Protein AF-A0A2M8PQE8-F1 (afdb_monomer_lite)

Radius of gyration: 11.91 Å; chains: 1; bounding box: 37×22×24 Å

pLDDT: mean 79.81, std 13.6, range [43.19, 91.56]

Sequence (70 aa):
MSEHNALIESNTGKSIQEWYHILDTCNVRLRNPDAIVDYLLDEYQLDMNCAILIATGYNVVRRHDFTDDD

Structure (mmCIF, N/CA/C/O backbone):
data_AF-A0A2M8PQE8-F1
#
_entry.id   AF-A0A2M8PQE8-F1
#
loop_
_atom_site.group_PDB
_atom_site.id
_atom_site.type_symbol
_atom_site.label_atom_id
_atom_site.label_alt_id
_atom_site.label_comp_id
_atom_site.label_asym_id
_atom_site.label_entity_id
_atom_site.label_seq_id
_atom_site.pdbx_PDB_ins_code
_atom_site.Cartn_x
_atom_site.Cartn_y
_atom_site.Cartn_z
_atom_site.occupancy
_atom_site.B_iso_or_equiv
_atom_site.auth_seq_id
_atom_site.auth_comp_id
_atom_site.auth_asym_id
_atom_site.auth_atom_id
_atom_site.pdbx_PDB_model_num
ATOM 1 N N . MET A 1 1 ? 6.303 13.151 14.108 1.00 51.50 1 MET A N 1
ATOM 2 C CA . MET A 1 1 ? 5.495 12.154 13.375 1.00 51.50 1 MET A CA 1
ATOM 3 C C . MET A 1 1 ? 4.337 12.895 12.737 1.00 51.50 1 MET A C 1
ATOM 5 O O . MET A 1 1 ? 3.630 13.582 13.458 1.00 51.50 1 MET A O 1
ATOM 9 N N . SER A 1 2 ? 4.255 12.894 11.404 1.00 63.22 2 SER A N 1
ATOM 10 C CA . SER A 1 2 ? 3.326 13.739 10.636 1.00 63.22 2 SER A CA 1
ATOM 11 C C . SER A 1 2 ? 1.897 13.180 10.707 1.00 63.22 2 SER A C 1
ATOM 13 O O . SER A 1 2 ? 1.735 11.962 10.708 1.00 63.22 2 SER A O 1
ATOM 15 N N . GLU A 1 3 ? 0.878 14.045 10.758 1.00 73.88 3 GLU A N 1
ATOM 16 C CA . GLU A 1 3 ? -0.560 13.705 10.866 1.00 73.88 3 GLU A CA 1
ATOM 17 C C . GLU A 1 3 ? -1.029 12.663 9.829 1.00 73.88 3 GLU A C 1
ATOM 19 O O . GLU A 1 3 ? -1.926 11.864 10.092 1.00 73.88 3 GLU A O 1
ATOM 24 N N . HIS A 1 4 ? -0.349 12.597 8.685 1.00 73.19 4 HIS A N 1
ATOM 25 C CA . HIS A 1 4 ? -0.560 11.606 7.631 1.00 73.19 4 HIS A CA 1
ATOM 26 C C . HIS A 1 4 ? -0.379 10.152 8.097 1.00 73.19 4 HIS A C 1
ATOM 28 O O . HIS A 1 4 ? -1.135 9.282 7.675 1.00 73.19 4 HIS A O 1
ATOM 34 N N . ASN A 1 5 ? 0.567 9.873 9.002 1.00 77.12 5 ASN A N 1
ATOM 35 C CA . ASN A 1 5 ? 0.807 8.506 9.479 1.00 77.12 5 ASN A CA 1
ATOM 36 C C . ASN A 1 5 ? -0.365 8.000 10.330 1.00 77.12 5 ASN A C 1
ATOM 38 O O . ASN A 1 5 ? -0.764 6.848 10.196 1.00 77.12 5 ASN A O 1
ATOM 42 N N . ALA A 1 6 ? -0.942 8.879 11.155 1.00 79.88 6 ALA A N 1
ATOM 43 C CA . ALA A 1 6 ? -2.103 8.553 11.977 1.00 79.88 6 ALA A CA 1
ATOM 44 C C . ALA A 1 6 ? -3.362 8.339 11.121 1.00 79.88 6 ALA A C 1
ATOM 46 O O . ALA A 1 6 ? -4.168 7.460 11.414 1.00 79.88 6 ALA A O 1
ATOM 47 N N . LEU A 1 7 ? -3.514 9.103 10.032 1.00 82.19 7 LEU A N 1
ATOM 48 C CA . LEU A 1 7 ? -4.600 8.910 9.068 1.00 82.19 7 LEU A CA 1
ATOM 49 C C . LEU A 1 7 ? -4.496 7.562 8.348 1.00 82.19 7 LEU A C 1
ATOM 51 O O . LEU A 1 7 ? -5.506 6.877 8.206 1.00 82.19 7 LEU A O 1
ATOM 55 N N . ILE A 1 8 ? -3.296 7.160 7.924 1.00 85.00 8 ILE A N 1
ATOM 56 C CA . ILE A 1 8 ? -3.078 5.858 7.279 1.00 85.00 8 ILE A CA 1
ATOM 57 C C . ILE A 1 8 ? -3.377 4.728 8.264 1.00 85.00 8 ILE A C 1
ATOM 59 O O . ILE A 1 8 ? -4.116 3.805 7.934 1.00 85.00 8 ILE A O 1
ATOM 63 N N . GLU A 1 9 ? -2.880 4.815 9.494 1.00 87.69 9 GLU A N 1
ATOM 64 C CA . GLU A 1 9 ? -3.124 3.792 10.511 1.00 87.69 9 GLU A CA 1
ATOM 65 C C . GLU A 1 9 ? -4.609 3.680 10.873 1.00 87.69 9 GLU A 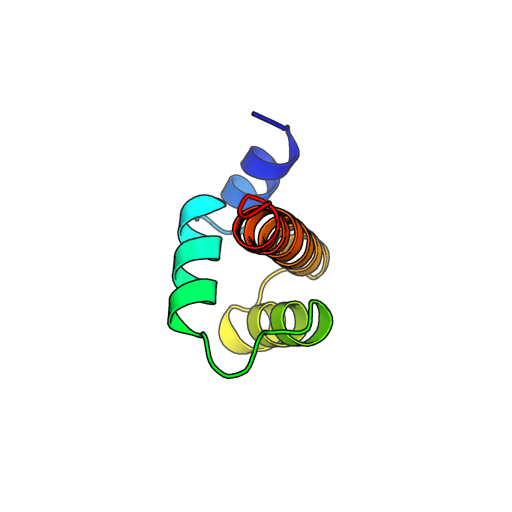C 1
ATOM 67 O O . GLU A 1 9 ? -5.156 2.580 10.917 1.00 87.69 9 GLU A O 1
ATOM 72 N N . SER A 1 10 ? -5.301 4.812 11.012 1.00 85.12 10 SER A N 1
ATOM 73 C CA . SER A 1 10 ? -6.738 4.834 11.287 1.00 85.12 10 SER A CA 1
ATOM 74 C C . SER A 1 10 ? -7.596 4.293 10.138 1.00 85.12 10 SER A C 1
ATOM 76 O O . SER A 1 10 ? -8.673 3.767 10.408 1.00 85.12 10 SER A O 1
ATOM 78 N N . ASN A 1 11 ? -7.178 4.447 8.877 1.00 84.75 11 ASN A N 1
ATOM 79 C CA . ASN A 1 11 ? -7.949 3.980 7.715 1.00 84.75 11 ASN A CA 1
ATOM 80 C C . ASN A 1 11 ? -7.615 2.543 7.308 1.00 84.75 11 ASN A C 1
ATOM 82 O O . ASN A 1 11 ? -8.463 1.845 6.764 1.00 84.75 11 ASN A O 1
ATOM 86 N N . THR A 1 12 ? -6.381 2.103 7.547 1.00 86.56 12 THR A N 1
ATOM 87 C CA . THR A 1 12 ? -5.876 0.817 7.047 1.00 86.56 12 THR A CA 1
ATOM 88 C C . THR A 1 12 ? -5.672 -0.224 8.146 1.00 86.56 12 THR A C 1
ATOM 90 O O . THR A 1 12 ? -5.458 -1.399 7.853 1.00 86.56 12 THR A O 1
ATOM 93 N N . GLY A 1 13 ? -5.711 0.192 9.416 1.00 88.62 13 GLY A N 1
ATOM 94 C CA . GLY A 1 13 ? -5.436 -0.668 10.569 1.00 88.62 13 GLY A CA 1
ATOM 95 C C . GLY A 1 13 ? -3.976 -1.121 10.675 1.00 88.62 13 GLY A C 1
ATOM 96 O O . GLY A 1 13 ? -3.678 -2.006 11.474 1.00 88.62 13 GLY A O 1
ATOM 97 N N . LYS A 1 14 ? -3.077 -0.554 9.861 1.00 89.31 14 LYS A N 1
ATOM 98 C CA . LYS A 1 14 ? -1.645 -0.863 9.822 1.00 89.31 14 LYS A CA 1
ATOM 99 C C . LYS A 1 14 ? -0.825 0.410 9.882 1.00 89.31 14 LYS A C 1
ATOM 101 O O . LYS A 1 14 ? -1.166 1.415 9.257 1.00 89.31 14 LYS A O 1
ATOM 106 N N . SER A 1 15 ? 0.292 0.344 10.590 1.00 90.69 15 SER A N 1
ATOM 107 C CA . SER A 1 15 ? 1.254 1.439 10.607 1.00 90.69 15 SER A CA 1
ATOM 108 C C . SER A 1 15 ? 1.876 1.649 9.221 1.00 90.69 15 SER A C 1
ATOM 110 O O . SER A 1 15 ? 1.961 0.737 8.392 1.00 90.69 15 SER A O 1
ATOM 112 N N . ILE A 1 16 ? 2.367 2.862 8.963 1.00 87.00 16 ILE A N 1
ATOM 113 C CA . ILE A 1 16 ? 3.051 3.169 7.700 1.00 87.00 16 ILE A CA 1
ATOM 114 C C . ILE A 1 16 ? 4.311 2.307 7.503 1.00 87.00 16 ILE A C 1
ATOM 116 O O . ILE A 1 16 ? 4.624 1.913 6.382 1.00 87.00 16 ILE A O 1
ATOM 120 N N . GLN A 1 17 ? 5.010 1.957 8.589 1.00 87.75 17 GLN A N 1
ATOM 121 C CA . GLN A 1 17 ? 6.189 1.092 8.536 1.00 87.75 17 GLN A CA 1
ATOM 122 C C . GLN A 1 17 ? 5.839 -0.338 8.111 1.00 87.75 17 GLN A C 1
ATOM 124 O O . GLN A 1 17 ? 6.583 -0.939 7.337 1.00 87.75 17 GLN A O 1
ATOM 129 N N . GLU A 1 18 ? 4.707 -0.880 8.569 1.00 90.19 18 GLU A N 1
ATOM 130 C CA . GLU A 1 18 ? 4.230 -2.191 8.115 1.00 90.19 18 GLU A CA 1
ATOM 131 C C . GLU A 1 18 ? 3.917 -2.187 6.619 1.00 90.19 18 GLU A C 1
ATOM 133 O O . GLU A 1 18 ? 4.288 -3.126 5.916 1.00 90.19 18 GLU A O 1
ATOM 138 N N . TRP A 1 19 ? 3.290 -1.120 6.112 1.00 90.56 19 TRP A N 1
ATOM 139 C CA . TRP A 1 19 ? 3.041 -0.977 4.677 1.00 90.56 19 TRP A CA 1
ATOM 140 C C . TRP A 1 19 ? 4.330 -0.951 3.868 1.00 90.56 19 TRP A C 1
ATOM 142 O O . TRP A 1 19 ? 4.427 -1.632 2.850 1.00 90.56 19 TRP A O 1
ATOM 152 N N . TYR A 1 20 ? 5.344 -0.224 4.332 1.00 88.44 20 TYR A N 1
ATOM 153 C CA . TYR A 1 20 ? 6.639 -0.208 3.656 1.00 88.44 20 TYR A CA 1
ATOM 154 C C . TYR A 1 20 ? 7.295 -1.583 3.655 1.00 88.44 20 TYR A C 1
ATOM 156 O O . TYR A 1 20 ? 7.825 -1.987 2.625 1.00 88.44 20 TYR A O 1
ATOM 164 N N . HIS A 1 21 ? 7.206 -2.329 4.758 1.00 88.25 21 HIS A N 1
ATOM 165 C CA . HIS A 1 21 ? 7.726 -3.692 4.814 1.00 88.25 21 HIS A CA 1
ATOM 166 C C . HIS A 1 21 ? 7.018 -4.617 3.814 1.00 88.25 21 HIS A C 1
ATOM 168 O O . HIS A 1 21 ? 7.680 -5.351 3.084 1.00 88.25 21 HIS A O 1
ATOM 174 N N . ILE A 1 22 ? 5.686 -4.537 3.720 1.00 88.62 22 ILE A N 1
ATOM 175 C CA . ILE A 1 22 ? 4.902 -5.271 2.71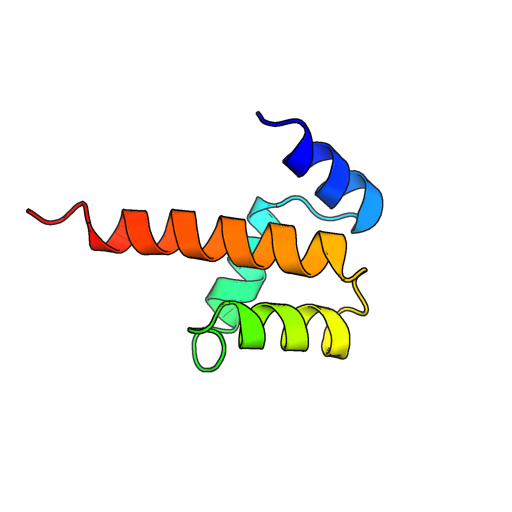5 1.00 88.62 22 ILE A CA 1
ATOM 176 C C . ILE A 1 22 ? 5.405 -4.933 1.307 1.00 88.62 22 ILE A C 1
ATOM 178 O O . ILE A 1 22 ? 5.754 -5.835 0.546 1.00 88.62 22 ILE A O 1
ATOM 182 N N . LEU A 1 23 ? 5.517 -3.646 0.977 1.00 86.62 23 LEU A N 1
ATOM 183 C CA . LEU A 1 23 ? 5.973 -3.201 -0.341 1.00 86.62 23 LEU A CA 1
ATOM 184 C C . LEU A 1 23 ? 7.396 -3.672 -0.665 1.00 86.62 23 LEU A C 1
ATOM 186 O O . LEU A 1 23 ? 7.664 -4.069 -1.801 1.00 86.62 23 LEU A O 1
ATOM 190 N N . ASP A 1 24 ? 8.282 -3.711 0.329 1.00 85.06 24 ASP A N 1
ATOM 191 C CA . ASP A 1 24 ? 9.650 -4.200 0.158 1.00 85.06 24 ASP A CA 1
ATOM 192 C C . ASP A 1 24 ? 9.706 -5.711 -0.094 1.00 85.06 24 ASP A C 1
ATOM 194 O O . ASP A 1 24 ? 10.509 -6.172 -0.908 1.00 85.06 24 ASP A O 1
ATOM 198 N N . THR A 1 25 ? 8.808 -6.495 0.517 1.00 82.38 25 THR A N 1
ATOM 199 C CA . THR A 1 25 ? 8.676 -7.931 0.204 1.00 82.38 25 THR A CA 1
ATOM 200 C C . THR A 1 25 ? 8.117 -8.181 -1.200 1.00 82.38 25 THR A C 1
ATOM 202 O O . THR A 1 25 ? 8.458 -9.181 -1.832 1.00 82.38 25 THR A O 1
ATOM 205 N N . CYS A 1 26 ? 7.342 -7.242 -1.749 1.00 76.31 26 CYS A N 1
ATOM 206 C CA . CYS A 1 26 ? 6.791 -7.310 -3.106 1.00 76.31 26 CYS A CA 1
ATOM 207 C C . CYS A 1 26 ? 7.781 -6.865 -4.212 1.00 76.31 26 CYS A C 1
ATOM 209 O O . CYS A 1 26 ? 7.381 -6.755 -5.374 1.00 76.31 26 CYS A O 1
ATOM 211 N N . ASN A 1 27 ? 9.060 -6.651 -3.853 1.00 64.50 27 ASN A N 1
ATOM 212 C CA . ASN A 1 27 ? 10.230 -6.044 -4.531 1.00 64.50 27 ASN A CA 1
ATOM 213 C C . ASN A 1 27 ? 10.359 -6.059 -6.080 1.00 64.50 27 ASN A C 1
ATOM 215 O O . ASN A 1 27 ? 11.165 -5.316 -6.638 1.00 64.50 27 ASN A O 1
ATOM 219 N N . VAL A 1 28 ? 9.620 -6.881 -6.825 1.00 52.00 28 VAL A N 1
ATOM 220 C CA . VAL A 1 28 ? 9.883 -7.117 -8.258 1.00 52.00 28 VAL A CA 1
ATOM 221 C C . VAL A 1 28 ? 8.981 -6.301 -9.196 1.00 52.00 28 VAL A C 1
ATOM 223 O O . VAL A 1 28 ? 9.374 -6.057 -10.335 1.00 52.00 28 VAL A O 1
ATOM 226 N N . ARG A 1 29 ? 7.810 -5.813 -8.756 1.00 55.44 29 ARG A N 1
ATOM 227 C CA . ARG A 1 29 ? 6.846 -5.129 -9.657 1.00 55.44 29 ARG A CA 1
ATOM 228 C C . ARG A 1 29 ? 6.535 -3.668 -9.329 1.00 55.44 29 ARG A C 1
ATOM 230 O O . ARG A 1 29 ? 5.967 -2.973 -10.163 1.00 55.44 29 ARG A O 1
ATOM 237 N N . LEU A 1 30 ? 6.958 -3.174 -8.169 1.00 66.25 30 LEU A N 1
ATOM 238 C CA . LEU A 1 30 ? 6.444 -1.928 -7.595 1.00 66.25 30 LEU A CA 1
ATOM 239 C C . LEU A 1 30 ? 7.463 -0.774 -7.608 1.00 66.25 30 LEU A C 1
ATOM 241 O O . LEU A 1 30 ? 7.567 -0.007 -6.659 1.00 66.25 30 LEU A O 1
ATOM 245 N N . ARG A 1 31 ? 8.264 -0.651 -8.678 1.00 68.38 31 ARG A N 1
ATOM 246 C CA . ARG A 1 31 ? 9.244 0.453 -8.810 1.00 68.38 31 ARG A CA 1
ATOM 247 C C . ARG A 1 31 ? 8.622 1.787 -9.234 1.00 68.38 31 ARG A C 1
ATOM 249 O O . ARG A 1 31 ? 9.290 2.810 -9.131 1.00 68.38 31 ARG A O 1
ATOM 256 N N . ASN A 1 32 ? 7.389 1.775 -9.738 1.00 78.00 32 ASN A N 1
ATOM 257 C CA . ASN A 1 32 ? 6.648 2.986 -10.079 1.00 78.00 32 ASN A CA 1
ATOM 258 C C . ASN A 1 32 ? 5.627 3.276 -8.961 1.00 78.00 32 ASN A C 1
ATOM 260 O O . ASN A 1 32 ? 4.902 2.343 -8.603 1.00 78.00 32 ASN A O 1
ATOM 264 N N . PRO A 1 33 ? 5.532 4.509 -8.418 1.00 81.56 33 PRO A N 1
ATOM 265 C CA . PRO A 1 33 ? 4.422 4.913 -7.550 1.00 81.56 33 PRO A CA 1
ATOM 266 C C . PRO A 1 33 ? 3.050 4.488 -8.075 1.00 81.56 33 PRO A C 1
ATOM 268 O O . PRO A 1 33 ? 2.2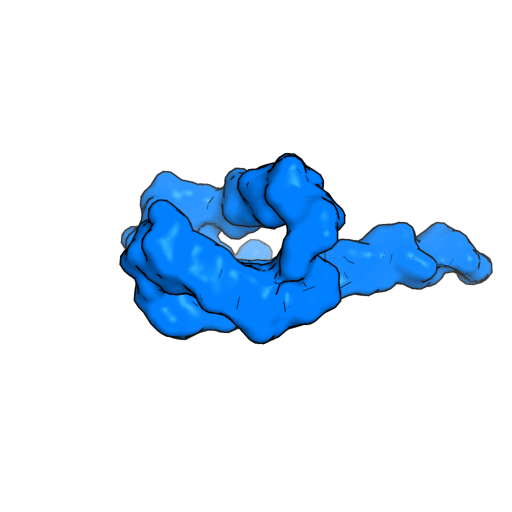66 3.973 -7.287 1.00 81.56 33 PRO A O 1
ATOM 271 N N . ASP A 1 34 ? 2.787 4.599 -9.380 1.00 85.94 34 ASP A N 1
ATOM 272 C CA . ASP A 1 34 ? 1.486 4.202 -9.942 1.00 85.94 34 ASP A CA 1
ATOM 273 C C . ASP A 1 34 ? 1.225 2.699 -9.766 1.00 85.94 34 ASP A C 1
ATOM 275 O O . ASP A 1 34 ? 0.151 2.296 -9.342 1.00 85.94 34 ASP A O 1
ATOM 279 N N . ALA A 1 35 ? 2.247 1.862 -9.981 1.00 87.56 35 ALA A N 1
ATOM 280 C CA . ALA A 1 35 ? 2.132 0.417 -9.788 1.00 87.56 35 ALA A CA 1
ATOM 281 C C . ALA A 1 35 ? 1.935 0.043 -8.309 1.00 87.56 35 ALA A C 1
ATOM 283 O O . ALA A 1 35 ? 1.255 -0.937 -8.011 1.00 87.56 35 ALA A O 1
ATOM 284 N N . ILE A 1 36 ? 2.526 0.810 -7.382 1.00 88.50 36 ILE A N 1
ATOM 285 C CA . ILE A 1 36 ? 2.270 0.657 -5.942 1.00 88.50 36 ILE A CA 1
ATOM 286 C C . ILE A 1 36 ? 0.813 0.996 -5.634 1.00 88.50 36 ILE A C 1
ATOM 288 O O . ILE A 1 36 ? 0.170 0.248 -4.904 1.00 88.50 36 ILE A O 1
ATOM 292 N N . VAL A 1 37 ? 0.295 2.100 -6.179 1.00 90.94 37 VAL A N 1
ATOM 293 C CA . VAL A 1 37 ? -1.102 2.501 -5.978 1.00 90.94 37 VAL A CA 1
ATOM 294 C C . VAL A 1 37 ? -2.040 1.417 -6.501 1.00 90.94 37 VAL A C 1
ATOM 296 O O . VAL A 1 37 ? -2.861 0.940 -5.726 1.00 90.94 37 VAL A O 1
ATOM 299 N N . ASP A 1 38 ? -1.862 0.960 -7.741 1.00 90.56 38 ASP A N 1
ATOM 300 C CA . ASP A 1 38 ? -2.691 -0.097 -8.336 1.00 90.56 38 ASP A CA 1
ATOM 301 C C . ASP A 1 38 ? -2.673 -1.377 -7.488 1.00 90.56 38 ASP A C 1
ATOM 303 O O . ASP A 1 38 ? -3.718 -1.935 -7.171 1.00 90.56 38 ASP A O 1
ATOM 307 N N . TYR A 1 39 ? -1.495 -1.804 -7.023 1.00 89.25 39 TYR A N 1
ATOM 308 C CA . TYR A 1 39 ? -1.360 -2.970 -6.146 1.00 89.25 39 TYR A CA 1
ATOM 309 C C . TYR A 1 39 ? -2.103 -2.805 -4.811 1.00 89.25 39 TYR A C 1
ATOM 311 O O . TYR A 1 39 ? -2.764 -3.728 -4.339 1.00 89.25 39 TYR A O 1
ATOM 319 N N . LEU A 1 40 ? -2.006 -1.628 -4.193 1.00 90.81 40 LEU A N 1
ATOM 320 C CA . LEU A 1 40 ? -2.676 -1.319 -2.930 1.00 90.81 40 LEU A CA 1
ATOM 321 C C . LEU A 1 40 ? -4.204 -1.234 -3.083 1.00 90.81 40 LEU A C 1
ATOM 323 O O . LEU A 1 40 ? -4.932 -1.591 -2.154 1.00 90.81 40 LEU A O 1
ATOM 327 N N . LEU A 1 41 ? -4.689 -0.792 -4.243 1.00 91.56 41 LEU A N 1
ATOM 328 C CA . LEU A 1 41 ? -6.111 -0.786 -4.579 1.00 91.56 41 LEU A CA 1
ATOM 329 C C . LEU A 1 41 ? -6.633 -2.199 -4.862 1.00 91.56 41 LEU A C 1
ATOM 331 O O . LEU A 1 41 ? -7.659 -2.587 -4.311 1.00 91.56 41 LEU A O 1
ATOM 335 N N . ASP A 1 42 ? -5.927 -2.977 -5.680 1.00 90.62 42 ASP A N 1
ATOM 336 C CA . ASP A 1 42 ? -6.412 -4.277 -6.151 1.00 90.62 42 ASP A CA 1
ATOM 337 C C . ASP A 1 42 ? -6.302 -5.366 -5.075 1.00 90.62 42 ASP A C 1
ATOM 339 O O . ASP A 1 42 ? -7.270 -6.082 -4.809 1.00 90.62 42 ASP A O 1
ATOM 343 N N . GLU A 1 43 ? -5.145 -5.483 -4.418 1.00 89.81 43 GLU A N 1
ATOM 344 C CA . GLU A 1 43 ? -4.873 -6.583 -3.481 1.00 89.81 43 GLU A CA 1
ATOM 345 C C . GLU A 1 43 ? -5.340 -6.269 -2.056 1.00 89.81 43 GLU A C 1
ATOM 347 O O . GLU A 1 43 ? -5.777 -7.162 -1.328 1.00 89.81 43 GLU A O 1
ATOM 352 N N . TYR A 1 44 ? -5.264 -4.998 -1.650 1.00 88.69 44 TYR A N 1
ATOM 353 C CA . TYR A 1 44 ? -5.598 -4.569 -0.287 1.00 88.69 44 TYR A CA 1
ATOM 354 C C . TYR A 1 44 ? -6.879 -3.741 -0.193 1.00 88.69 44 TYR A C 1
ATOM 356 O O . TYR A 1 44 ? -7.288 -3.421 0.924 1.00 88.69 44 TYR A O 1
ATOM 364 N N . GLN A 1 45 ? -7.525 -3.420 -1.322 1.00 90.88 45 GLN A N 1
ATOM 365 C CA . GLN A 1 45 ? -8.784 -2.663 -1.368 1.00 90.88 45 GLN A CA 1
ATOM 366 C C . GLN A 1 45 ? -8.723 -1.353 -0.575 1.00 90.88 45 GLN A C 1
ATOM 368 O O . GLN A 1 45 ? -9.693 -0.945 0.067 1.00 90.88 45 GLN A O 1
ATOM 373 N N . LEU A 1 46 ? -7.557 -0.706 -0.586 1.00 90.31 46 LEU A N 1
ATOM 374 C CA . LEU A 1 46 ? -7.361 0.554 0.113 1.00 90.31 46 LEU A CA 1
ATOM 375 C C . LEU A 1 46 ? -8.116 1.694 -0.570 1.00 90.31 46 LEU A C 1
ATOM 377 O O . LEU A 1 46 ? -8.381 1.668 -1.769 1.00 90.31 46 LEU A O 1
ATOM 381 N N . ASP A 1 47 ? -8.421 2.741 0.197 1.00 90.75 47 ASP A N 1
ATOM 382 C CA . ASP A 1 47 ? -8.871 3.999 -0.392 1.00 90.75 47 ASP A CA 1
ATOM 383 C C . ASP A 1 47 ? -7.750 4.622 -1.240 1.00 90.75 47 ASP A C 1
ATOM 385 O O . ASP A 1 47 ? -6.576 4.601 -0.849 1.00 90.75 47 ASP A O 1
ATOM 389 N N . MET A 1 48 ? -8.127 5.241 -2.362 1.00 91.00 48 MET A N 1
ATOM 390 C CA . MET A 1 48 ? -7.205 5.898 -3.295 1.00 91.00 48 MET A CA 1
ATOM 391 C C . MET A 1 48 ? -6.260 6.872 -2.588 1.00 91.00 48 MET A C 1
ATOM 393 O O . MET A 1 48 ? -5.061 6.895 -2.871 1.00 91.00 48 MET A O 1
ATOM 397 N N . ASN A 1 49 ? -6.763 7.654 -1.631 1.00 89.88 49 ASN A N 1
ATOM 398 C CA .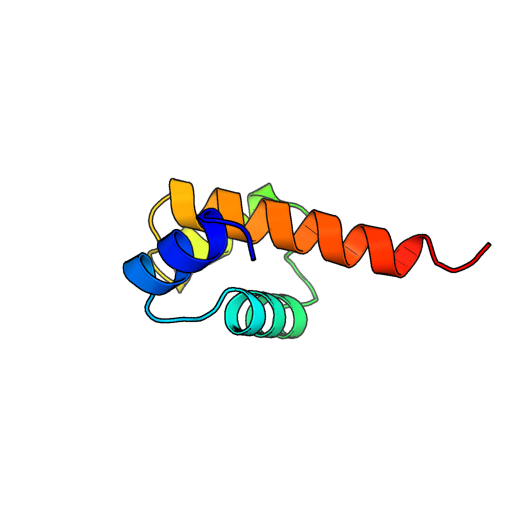 ASN A 1 49 ? -5.937 8.635 -0.934 1.00 89.88 49 ASN A CA 1
ATOM 399 C C . ASN A 1 49 ? -4.900 7.952 -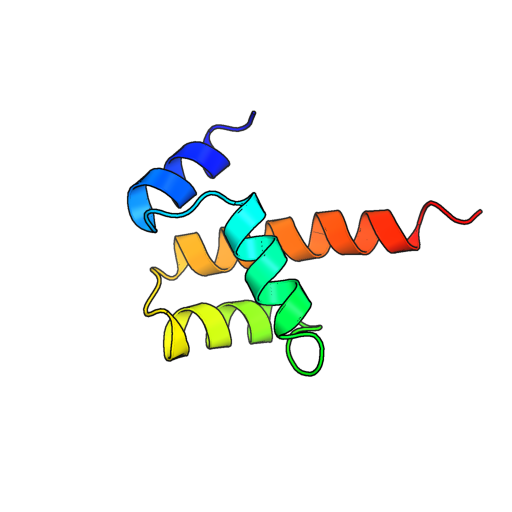0.036 1.00 89.88 49 ASN A C 1
ATOM 401 O O . ASN A 1 49 ? -3.751 8.390 0.022 1.00 89.88 49 ASN A O 1
ATOM 405 N N . CYS A 1 50 ? -5.276 6.855 0.629 1.00 89.81 50 CYS A N 1
ATOM 406 C CA . CYS A 1 50 ? -4.348 6.076 1.448 1.00 89.81 50 CYS A CA 1
ATOM 407 C C . CYS A 1 50 ? -3.275 5.411 0.582 1.00 89.81 50 CYS A C 1
ATOM 409 O O . CYS A 1 50 ? -2.092 5.485 0.916 1.00 89.81 50 CYS A O 1
ATOM 411 N N . ALA A 1 51 ? -3.666 4.828 -0.554 1.00 90.88 51 ALA A N 1
ATOM 412 C CA . ALA A 1 51 ? -2.742 4.202 -1.494 1.00 90.88 51 ALA A CA 1
ATOM 413 C C . ALA A 1 51 ? -1.709 5.205 -2.039 1.00 90.88 51 ALA A C 1
ATOM 415 O O . ALA A 1 51 ? -0.509 4.926 -2.008 1.00 90.88 51 ALA A O 1
ATOM 416 N N . ILE A 1 52 ? -2.143 6.404 -2.452 1.00 90.31 52 ILE A N 1
ATOM 417 C CA . ILE A 1 52 ? -1.246 7.475 -2.925 1.00 90.31 52 ILE A CA 1
ATOM 418 C C . ILE A 1 52 ? -0.273 7.913 -1.824 1.00 90.31 52 ILE A C 1
ATOM 420 O O . ILE A 1 52 ? 0.923 8.073 -2.089 1.00 90.31 52 ILE A O 1
ATOM 424 N N . LEU A 1 53 ? -0.759 8.110 -0.594 1.00 89.56 53 LEU A N 1
ATOM 425 C CA . LEU A 1 53 ? 0.080 8.536 0.530 1.00 89.56 53 LEU A CA 1
ATOM 426 C C . LEU A 1 53 ? 1.159 7.497 0.855 1.00 89.56 53 LEU A C 1
ATOM 428 O O . LEU A 1 53 ? 2.330 7.858 0.999 1.00 89.56 53 LEU A O 1
ATOM 432 N N . ILE A 1 54 ? 0.786 6.216 0.913 1.00 89.06 54 ILE A N 1
ATOM 433 C CA . ILE A 1 54 ? 1.719 5.110 1.154 1.00 89.06 54 ILE A CA 1
ATOM 434 C C . ILE A 1 54 ? 2.743 5.018 0.013 1.00 89.06 54 ILE A C 1
ATOM 436 O O . ILE A 1 54 ? 3.945 4.974 0.272 1.00 89.06 54 ILE A O 1
ATOM 440 N N . ALA A 1 55 ? 2.296 5.046 -1.247 1.00 89.25 55 ALA A N 1
ATOM 441 C CA . ALA A 1 55 ? 3.169 4.943 -2.418 1.00 89.25 55 ALA A CA 1
ATOM 442 C C . ALA A 1 55 ? 4.175 6.098 -2.516 1.00 89.25 55 ALA A C 1
ATOM 444 O O . ALA A 1 55 ? 5.353 5.892 -2.830 1.00 89.25 55 ALA A O 1
ATOM 445 N N . THR A 1 56 ? 3.716 7.318 -2.237 1.00 87.06 56 THR A N 1
ATOM 446 C CA . THR A 1 56 ? 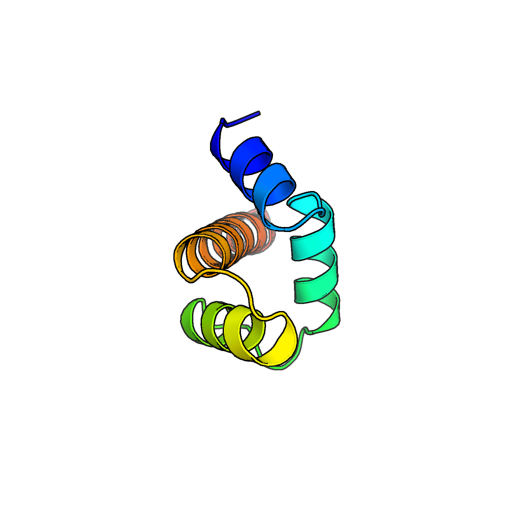4.556 8.521 -2.249 1.00 87.06 56 THR A CA 1
ATOM 447 C C . THR A 1 56 ? 5.583 8.458 -1.127 1.00 87.06 56 THR A C 1
ATOM 449 O O . THR A 1 56 ? 6.774 8.648 -1.372 1.00 87.06 56 THR A O 1
ATOM 452 N N . GLY A 1 57 ? 5.144 8.137 0.092 1.00 86.69 57 GLY A N 1
ATOM 453 C CA . GLY A 1 57 ? 6.028 8.030 1.246 1.00 86.69 57 GLY A CA 1
ATOM 454 C C . GLY A 1 57 ? 7.086 6.936 1.079 1.00 86.69 57 GLY A C 1
ATOM 455 O O . GLY A 1 57 ? 8.262 7.179 1.352 1.00 86.69 57 GLY A O 1
ATOM 456 N N . TYR A 1 58 ? 6.703 5.773 0.545 1.00 86.56 58 TYR A N 1
ATOM 457 C CA . TYR A 1 58 ? 7.628 4.673 0.275 1.00 86.56 58 TYR A CA 1
ATOM 458 C C . TYR A 1 58 ? 8.695 5.070 -0.754 1.00 86.56 58 TYR A C 1
ATOM 460 O O . TYR A 1 58 ? 9.880 4.844 -0.527 1.00 86.56 58 TYR A O 1
ATOM 468 N N . ASN A 1 59 ? 8.310 5.734 -1.851 1.00 82.00 59 ASN A N 1
ATOM 469 C CA . ASN A 1 59 ? 9.265 6.204 -2.861 1.00 82.00 59 ASN A CA 1
ATOM 470 C C . ASN A 1 59 ? 10.253 7.246 -2.327 1.00 82.00 59 ASN A C 1
ATOM 472 O O . ASN A 1 59 ? 11.412 7.241 -2.740 1.00 82.00 59 ASN A O 1
ATOM 476 N N . VAL A 1 60 ? 9.817 8.140 -1.435 1.00 81.31 60 VAL A N 1
ATOM 477 C CA . VAL A 1 60 ? 10.709 9.125 -0.803 1.00 81.31 60 VAL A CA 1
ATOM 478 C C . VAL A 1 60 ? 11.747 8.424 0.071 1.00 81.31 60 VAL A C 1
ATOM 480 O O . VAL A 1 60 ? 12.935 8.696 -0.079 1.00 81.31 60 VAL A O 1
ATOM 483 N N . VAL A 1 61 ? 11.316 7.494 0.930 1.00 77.38 61 VAL A N 1
ATOM 484 C CA . VAL A 1 61 ? 12.225 6.735 1.806 1.00 77.38 61 VAL A CA 1
ATOM 485 C C . VAL A 1 61 ? 13.201 5.902 0.980 1.00 77.38 61 VAL A C 1
ATOM 487 O O . VAL A 1 61 ? 14.403 5.967 1.209 1.00 77.38 61 VAL A O 1
ATOM 490 N N . ARG A 1 62 ? 12.711 5.190 -0.042 1.00 73.44 62 ARG A N 1
ATOM 491 C CA . ARG A 1 62 ? 13.567 4.353 -0.887 1.00 73.44 62 ARG A CA 1
ATOM 492 C C . ARG A 1 62 ? 14.573 5.159 -1.698 1.00 73.44 62 ARG A C 1
ATOM 494 O O . ARG A 1 62 ? 15.682 4.693 -1.898 1.00 73.44 62 ARG A O 1
ATOM 501 N N . ARG A 1 63 ? 14.199 6.350 -2.185 1.00 64.81 63 ARG A N 1
ATOM 502 C CA . ARG A 1 63 ? 15.141 7.253 -2.867 1.00 64.81 63 ARG A CA 1
ATOM 503 C C . ARG A 1 63 ? 16.243 7.731 -1.935 1.00 64.81 63 ARG A C 1
ATOM 505 O O . ARG A 1 63 ? 17.366 7.829 -2.403 1.00 64.81 63 ARG A O 1
ATOM 512 N N . HIS A 1 64 ? 15.925 7.986 -0.665 1.00 58.34 64 HIS A N 1
ATOM 513 C CA . HIS A 1 64 ? 16.923 8.380 0.326 1.00 58.34 64 HIS A CA 1
ATOM 514 C C . HIS A 1 64 ? 17.989 7.290 0.501 1.00 58.34 64 HIS A C 1
ATOM 516 O O . HIS A 1 64 ? 19.172 7.592 0.407 1.00 58.34 64 HIS A O 1
ATOM 522 N N . ASP A 1 65 ? 17.561 6.025 0.574 1.00 55.88 65 ASP A N 1
ATOM 523 C CA . ASP A 1 65 ? 18.437 4.844 0.647 1.00 55.88 65 ASP A CA 1
ATOM 524 C C . ASP A 1 65 ? 19.405 4.708 -0.553 1.00 55.88 65 ASP A C 1
ATOM 526 O O . ASP A 1 65 ? 20.458 4.096 -0.430 1.00 55.88 65 ASP A O 1
ATOM 530 N N . PHE A 1 66 ? 19.089 5.298 -1.717 1.00 49.78 66 PHE A N 1
ATOM 531 C CA . PHE A 1 66 ? 19.979 5.310 -2.893 1.00 49.78 66 PHE A CA 1
ATOM 532 C C . PHE A 1 66 ? 20.896 6.540 -2.985 1.00 49.78 66 PHE A C 1
ATOM 534 O O . PHE A 1 66 ? 21.741 6.583 -3.877 1.00 49.78 66 PHE A O 1
ATOM 541 N N . THR A 1 67 ? 20.710 7.553 -2.136 1.00 52.72 67 THR A N 1
ATOM 542 C CA . THR A 1 67 ? 21.478 8.816 -2.163 1.00 52.72 67 THR A CA 1
ATOM 543 C C . THR A 1 67 ? 22.419 9.003 -0.976 1.00 52.72 67 THR A C 1
ATOM 545 O O . THR A 1 67 ? 23.131 9.998 -0.943 1.00 52.72 67 THR A O 1
ATOM 548 N N . ASP A 1 68 ? 22.459 8.061 -0.032 1.00 51.31 68 ASP A N 1
ATOM 549 C CA . ASP A 1 68 ? 23.403 8.063 1.096 1.00 51.31 68 ASP A CA 1
ATOM 550 C C . ASP A 1 68 ? 24.760 7.376 0.759 1.00 51.31 68 ASP A C 1
ATOM 552 O O . ASP A 1 68 ? 25.531 7.039 1.655 1.00 51.31 68 ASP A O 1
ATOM 556 N N . ASP A 1 69 ? 25.079 7.215 -0.534 1.00 44.47 69 ASP A N 1
ATOM 557 C CA . ASP A 1 69 ? 26.377 6.764 -1.071 1.00 44.47 69 ASP A CA 1
ATOM 558 C C . ASP A 1 69 ? 26.941 7.830 -2.049 1.00 44.47 69 ASP A C 1
ATOM 560 O O . ASP A 1 69 ? 26.922 7.635 -3.263 1.00 44.47 69 ASP A O 1
ATOM 564 N N . ASP A 1 70 ? 27.393 8.987 -1.542 1.00 43.19 70 ASP A N 1
ATOM 565 C CA . ASP A 1 70 ? 28.435 9.832 -2.182 1.00 43.19 70 ASP A CA 1
ATOM 566 C C . ASP A 1 70 ? 29.092 10.803 -1.175 1.00 43.19 70 ASP A C 1
ATOM 568 O O . ASP A 1 70 ? 28.384 11.670 -0.604 1.00 43.19 70 ASP A O 1
#

Secondary structure (DSSP, 8-state):
--HHHHHHHHHHSS-HHHHHHHHHHTTTS--SHHHHHHHHHHTT---HHHHHHHHHHHHHHHHHHTTS--

Foldseek 3Di:
DDPLQVVLCVQQVDGLVVLLVVVVVVVPQLPDLVSQLVCCCPVVVGDSVSSSSSSVVSNVVVVVVVPVPD